Protein AF-A0A1G4XAL6-F1 (afdb_monomer)

Sequence (127 aa):
MRTLFYGLSQSSMDGLQGFAEYMAGNNHPEFSYSVDECLTGIERSGATDNYRVDYVPDVASMAIDPGWALGATSGRYAGLVPSGRNYILPVAINESDLSFSNSTTAQMHASVLDGRAYFFFGCNETT

Foldseek 3Di:
DQVLQQCLQVLLLVFLLSNLCSQQVFAAPLQHDDSVLQSVLCVVVVDGRQKGKHKAWPPVQKDWDQADAADPPLPPRHRPDDPAIKIWTKIWMWIDGPVDIDIDIDIAMWGQDPNGIGHNDRSDDDD

Mean predicted aligned error: 3.92 Å

Secondary structure (DSSP, 8-state):
-HHHHHHHHHHGGGHHHHHHHHHHHHB-TTS---HHHHHHHHHHTT--TT-EEEEEE-GGG-EE-TT----TTSGGGTT---SSEEEEEEEEEEEEETTEEEEEEEEEEEEEETTEEEB--------

Nearest PDB structures (foldseek):
  6xj7-assembly2_B  TM=5.648E-01  e=6.193E-02  Campylobacter jejuni subsp. jejuni 81-176
  3zg0-assembly2_B  TM=5.741E-01  e=1.136E-01  Staphylococcus aureus subsp. aureus Mu50
  5m19-assembly1_A  TM=5.196E-01  e=8.389E-02  Staphylococcus aureus
  4dki-assembly2_B  TM=5.044E-01  e=8.389E-02  Staphylococcus aureus subsp. aureus COL
  3zg5-assembly2_B  TM=4.566E-01  e=2.824E-01  Staphylococcus aureus subsp. aureus Mu50

Radius of gyration: 14.13 Å; Cα contacts (8 Å, |Δi|>4): 244; chains: 1; bounding box: 37×29×33 Å

Solvent-accessible surface area (backbone atoms only — not comparable to full-atom values): 6953 Å² total; per-residue (Å²): 97,70,68,58,38,45,49,53,24,53,23,19,76,64,18,51,64,37,29,13,44,48,50,32,75,35,27,30,88,94,53,71,51,52,42,68,42,25,34,53,28,46,49,72,76,66,56,50,63,66,37,36,43,44,46,50,65,40,69,88,71,47,40,81,37,92,80,60,51,40,51,82,83,51,61,100,44,41,65,42,64,72,76,59,49,36,29,40,27,48,27,41,37,39,39,35,44,99,86,49,76,50,77,50,73,47,80,45,62,38,28,38,45,96,90,42,64,23,38,75,77,82,33,73,76,74,132

pLDDT: mean 91.56, std 10.55, range [37.28, 98.12]

Organism: NCBI:txid1960309

Structure (mmCIF, N/CA/C/O backbone):
data_AF-A0A1G4XAL6-F1
#
_entry.id   AF-A0A1G4XAL6-F1
#
loop_
_atom_site.group_PDB
_atom_site.id
_atom_site.type_symbol
_atom_site.label_atom_id
_atom_site.label_alt_id
_atom_site.label_comp_id
_atom_site.label_asym_id
_atom_site.label_entity_id
_atom_site.label_seq_id
_atom_site.pdbx_PDB_ins_code
_atom_site.Cartn_x
_atom_site.Cartn_y
_atom_site.Cartn_z
_atom_site.occupancy
_atom_site.B_iso_or_equiv
_atom_site.auth_seq_id
_atom_site.auth_comp_id
_atom_site.auth_asym_id
_atom_site.auth_atom_id
_atom_site.pdbx_PDB_model_num
ATOM 1 N N . MET A 1 1 ? -5.979 -9.758 5.480 1.00 92.38 1 MET A N 1
ATOM 2 C CA . MET A 1 1 ? -4.565 -9.333 5.392 1.00 92.38 1 MET A CA 1
ATOM 3 C C . MET A 1 1 ? -3.710 -10.214 4.509 1.00 92.38 1 MET A C 1
ATOM 5 O O . MET A 1 1 ? -3.290 -9.697 3.490 1.00 92.38 1 MET A O 1
ATOM 9 N N . ARG A 1 2 ? -3.493 -11.511 4.792 1.00 94.38 2 ARG A N 1
ATOM 10 C CA . ARG A 1 2 ? -2.647 -12.360 3.916 1.00 94.38 2 ARG A CA 1
ATOM 11 C C . ARG A 1 2 ? -3.026 -12.271 2.431 1.00 94.38 2 ARG A C 1
ATOM 13 O O . ARG A 1 2 ? -2.175 -11.968 1.612 1.00 94.38 2 ARG A O 1
ATOM 20 N N . THR A 1 3 ? -4.311 -12.431 2.112 1.00 95.88 3 THR A N 1
ATOM 21 C CA . THR A 1 3 ? -4.827 -12.337 0.734 1.00 95.88 3 THR A CA 1
ATOM 22 C C . THR A 1 3 ? -4.597 -10.971 0.081 1.00 95.88 3 THR A C 1
ATOM 24 O O . THR A 1 3 ? -4.344 -10.916 -1.114 1.00 95.88 3 THR A O 1
ATOM 27 N N . LEU A 1 4 ? -4.666 -9.886 0.860 1.00 96.81 4 LEU A N 1
ATOM 28 C CA . LEU A 1 4 ? -4.503 -8.515 0.370 1.00 96.81 4 LEU A CA 1
ATOM 29 C C . LEU A 1 4 ? -3.049 -8.263 -0.083 1.00 96.81 4 LEU A C 1
ATOM 31 O O . LEU A 1 4 ? -2.814 -7.820 -1.200 1.00 96.81 4 LEU A O 1
ATOM 35 N N . PHE A 1 5 ? -2.065 -8.612 0.751 1.00 97.12 5 PHE A N 1
ATOM 36 C CA . PHE A 1 5 ? -0.644 -8.478 0.396 1.00 97.12 5 PHE A CA 1
ATOM 37 C C . PHE A 1 5 ? -0.191 -9.502 -0.650 1.00 97.12 5 PHE A C 1
ATOM 39 O O . PHE A 1 5 ? 0.600 -9.176 -1.533 1.00 97.12 5 PHE A O 1
ATOM 46 N N . TYR A 1 6 ? -0.728 -10.725 -0.599 1.00 96.69 6 TYR A N 1
ATOM 47 C CA . TYR A 1 6 ? -0.445 -11.728 -1.622 1.00 96.69 6 TYR A CA 1
ATOM 48 C C . TYR A 1 6 ? -0.908 -11.258 -3.004 1.00 96.69 6 TYR A C 1
ATOM 50 O O . TYR A 1 6 ? -0.145 -11.349 -3.959 1.00 96.69 6 TYR A O 1
ATOM 58 N N . GLY A 1 7 ? -2.121 -10.704 -3.111 1.00 97.44 7 GLY A N 1
ATOM 59 C CA . GLY A 1 7 ? -2.614 -10.184 -4.385 1.00 97.44 7 GLY A CA 1
ATOM 60 C C . GLY A 1 7 ? -1.793 -9.003 -4.910 1.00 97.44 7 GLY A C 1
ATOM 61 O O . GLY A 1 7 ? -1.529 -8.967 -6.104 1.00 97.44 7 GLY A O 1
ATOM 62 N N . LEU A 1 8 ? -1.304 -8.118 -4.032 1.00 96.19 8 LEU A N 1
ATOM 63 C CA . LEU A 1 8 ? -0.378 -7.042 -4.411 1.00 96.19 8 LEU A CA 1
ATOM 64 C C . LEU A 1 8 ? 0.948 -7.588 -4.963 1.00 96.19 8 LEU A C 1
ATOM 66 O O . LEU A 1 8 ? 1.490 -7.074 -5.934 1.00 96.19 8 LEU A O 1
ATOM 70 N N . SER A 1 9 ? 1.461 -8.657 -4.358 1.00 96.06 9 SER A N 1
ATOM 71 C CA . SER A 1 9 ? 2.691 -9.303 -4.827 1.00 96.06 9 SER A CA 1
ATOM 72 C C . SER A 1 9 ? 2.485 -9.927 -6.210 1.00 96.06 9 SER A C 1
ATOM 74 O O . SER A 1 9 ? 3.307 -9.755 -7.108 1.00 96.06 9 SER A O 1
ATOM 76 N N . GLN A 1 10 ? 1.350 -10.610 -6.410 1.00 97.31 10 GLN A N 1
ATOM 77 C CA . GLN A 1 10 ? 1.001 -11.203 -7.702 1.00 97.31 10 GLN A CA 1
ATOM 78 C C . GLN A 1 10 ? 0.778 -10.149 -8.786 1.00 97.31 10 GLN A C 1
ATOM 80 O O . GLN A 1 10 ? 1.242 -10.351 -9.901 1.00 97.31 10 GLN A O 1
ATOM 85 N N . SER A 1 11 ? 0.141 -9.019 -8.473 1.00 96.81 11 SER A N 1
ATOM 86 C CA . SER A 1 11 ? -0.134 -7.991 -9.481 1.00 96.81 11 SER A CA 1
ATOM 87 C C . SER A 1 11 ? 1.130 -7.331 -10.036 1.00 96.81 11 SER A C 1
ATOM 89 O O . SER A 1 11 ? 1.115 -6.865 -11.169 1.00 96.81 11 SER A O 1
ATOM 91 N N . SER A 1 12 ? 2.252 -7.357 -9.304 1.00 93.69 12 SER A N 1
ATOM 92 C CA . SER A 1 12 ? 3.550 -6.920 -9.845 1.00 93.69 12 SER A CA 1
ATOM 93 C C . SER A 1 12 ? 4.056 -7.804 -10.997 1.00 93.69 12 SER A C 1
ATOM 95 O O . SER A 1 12 ? 4.837 -7.351 -11.831 1.00 93.69 12 SER A O 1
ATOM 97 N N . MET A 1 13 ? 3.592 -9.058 -11.094 1.00 93.31 13 MET A N 1
ATOM 98 C CA . MET A 1 13 ? 3.931 -9.963 -12.200 1.00 93.31 13 MET A CA 1
ATOM 99 C C . MET A 1 13 ? 3.254 -9.566 -13.516 1.00 93.31 13 MET A C 1
ATOM 101 O O . MET A 1 13 ? 3.758 -9.930 -14.579 1.00 93.31 13 MET A O 1
ATOM 105 N N . ASP A 1 14 ? 2.167 -8.795 -13.438 1.00 94.38 14 ASP A N 1
ATOM 106 C CA . ASP A 1 14 ? 1.369 -8.334 -14.578 1.00 94.38 14 ASP A CA 1
ATOM 107 C C . ASP A 1 14 ? 1.890 -7.003 -15.167 1.00 94.38 14 ASP A C 1
ATOM 109 O O . ASP A 1 14 ? 1.256 -6.412 -16.041 1.00 94.38 14 ASP A O 1
ATOM 113 N N . GLY A 1 15 ? 3.054 -6.526 -14.705 1.00 93.44 15 GLY A N 1
ATOM 114 C CA . GLY A 1 15 ? 3.641 -5.240 -15.092 1.00 93.44 15 GLY A CA 1
ATOM 115 C C . GLY A 1 15 ? 3.118 -4.069 -14.255 1.00 93.44 15 GLY A C 1
ATOM 116 O O . GLY A 1 15 ? 2.344 -4.249 -13.310 1.00 93.44 15 GLY A O 1
ATOM 117 N N . LEU A 1 16 ? 3.545 -2.846 -14.588 1.00 94.56 16 LEU A N 1
ATOM 118 C CA . LEU A 1 16 ? 3.206 -1.666 -13.781 1.00 94.56 16 LEU A CA 1
ATOM 119 C C . LEU A 1 16 ? 1.703 -1.372 -13.777 1.00 94.56 16 LEU A C 1
ATOM 121 O O . LEU A 1 16 ? 1.159 -0.973 -12.748 1.00 94.56 16 LEU A O 1
ATOM 125 N N . GLN A 1 17 ? 1.023 -1.621 -14.899 1.00 96.81 17 GLN A N 1
ATOM 126 C CA . GLN A 1 17 ? -0.422 -1.433 -15.027 1.00 96.81 17 GLN A CA 1
ATOM 127 C C . GLN A 1 17 ? -1.200 -2.319 -14.044 1.00 96.81 17 GLN A C 1
ATOM 129 O O . GLN A 1 17 ? -2.026 -1.813 -13.286 1.00 96.81 17 GLN A O 1
ATOM 134 N N . GLY A 1 18 ? -0.917 -3.627 -14.013 1.00 96.88 18 GLY A N 1
ATOM 135 C CA . GLY A 1 18 ? -1.593 -4.551 -13.097 1.00 96.88 18 GLY A CA 1
ATOM 136 C C . GLY A 1 18 ? -1.313 -4.209 -11.633 1.00 96.88 18 GLY A C 1
ATOM 137 O O . GLY A 1 18 ? -2.213 -4.244 -10.787 1.00 96.88 18 GLY A O 1
ATOM 138 N N . PHE A 1 19 ? -0.084 -3.783 -11.335 1.00 95.56 19 PHE A N 1
ATOM 139 C CA . PHE A 1 19 ? 0.289 -3.310 -10.007 1.00 95.56 19 PHE A CA 1
ATOM 140 C C . PHE A 1 19 ? -0.520 -2.069 -9.589 1.00 95.56 19 PHE A C 1
ATOM 142 O O . PHE A 1 19 ? -1.134 -2.066 -8.517 1.00 95.56 19 PHE A O 1
ATOM 149 N N . ALA A 1 20 ? -0.614 -1.065 -10.467 1.00 96.88 20 ALA A N 1
ATOM 150 C CA . ALA A 1 20 ? -1.384 0.158 -10.252 1.00 96.88 20 ALA A CA 1
AT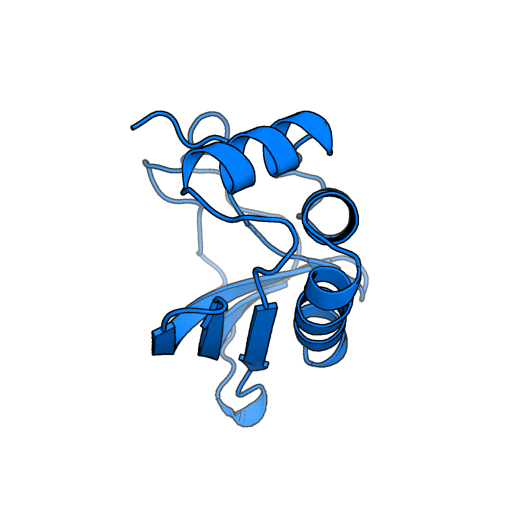OM 151 C C . ALA A 1 20 ? -2.888 -0.110 -10.072 1.00 96.88 20 ALA A C 1
ATOM 153 O O . ALA A 1 20 ? -3.512 0.439 -9.160 1.00 96.88 20 ALA A O 1
ATOM 154 N N . GLU A 1 21 ? -3.471 -0.987 -10.894 1.00 98.00 21 GLU A N 1
ATOM 155 C CA . GLU A 1 21 ? -4.875 -1.402 -10.786 1.00 98.00 21 GLU A CA 1
ATOM 156 C C . GLU A 1 21 ? -5.170 -2.058 -9.439 1.00 98.00 21 GLU A C 1
ATOM 158 O O . GLU A 1 21 ? -6.172 -1.739 -8.790 1.00 98.00 21 GLU A O 1
ATOM 163 N N . TYR A 1 22 ? -4.277 -2.938 -8.979 1.00 98.06 22 TYR A N 1
ATOM 164 C CA . TYR A 1 22 ? -4.444 -3.598 -7.691 1.00 98.06 22 TYR A CA 1
ATOM 165 C C . TYR A 1 22 ? -4.354 -2.608 -6.528 1.00 98.06 22 TYR A C 1
ATOM 167 O O . TYR A 1 22 ? -5.173 -2.684 -5.608 1.00 98.06 22 TYR A O 1
ATOM 175 N N . MET A 1 23 ? -3.397 -1.674 -6.563 1.00 96.19 23 MET A N 1
ATOM 176 C CA . MET A 1 23 ? -3.255 -0.628 -5.545 1.00 96.19 23 MET A CA 1
ATOM 177 C C . MET A 1 23 ? -4.500 0.263 -5.486 1.00 96.19 23 MET A C 1
ATOM 179 O O . MET A 1 23 ? -5.113 0.387 -4.425 1.00 96.19 23 MET A O 1
ATOM 183 N N . ALA A 1 24 ? -4.929 0.818 -6.622 1.00 96.81 24 ALA A N 1
ATOM 184 C CA . ALA A 1 24 ? -6.105 1.683 -6.701 1.00 96.81 24 ALA A CA 1
ATOM 185 C C . ALA A 1 24 ? -7.386 0.956 -6.255 1.00 96.81 24 ALA A C 1
ATOM 187 O O . ALA A 1 24 ? -8.171 1.490 -5.472 1.00 96.81 24 ALA A O 1
ATOM 188 N N . GLY A 1 25 ? -7.578 -0.293 -6.692 1.00 97.69 25 GLY A N 1
ATOM 189 C CA . GLY A 1 25 ? -8.766 -1.095 -6.385 1.00 97.69 25 GLY A CA 1
ATOM 190 C C . GLY A 1 25 ? -8.827 -1.658 -4.961 1.00 97.69 25 GLY A C 1
ATOM 191 O O . GLY A 1 25 ? -9.880 -2.160 -4.551 1.00 97.69 2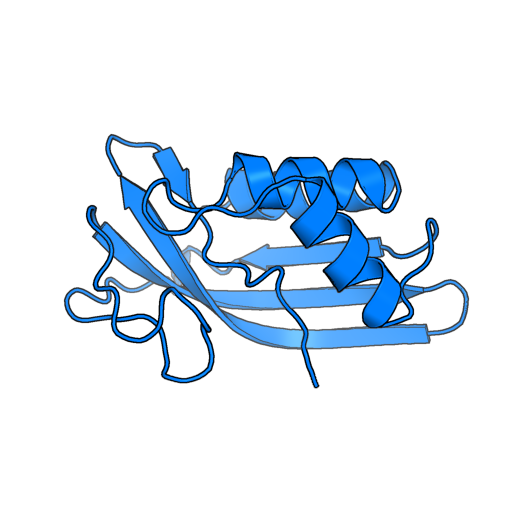5 GLY A O 1
ATOM 192 N N . ASN A 1 26 ? -7.722 -1.606 -4.208 1.00 97.81 26 ASN A N 1
ATOM 193 C CA . ASN A 1 26 ? -7.635 -2.122 -2.837 1.00 97.81 26 ASN A CA 1
ATOM 194 C C . ASN A 1 26 ? -7.197 -1.084 -1.801 1.00 97.81 26 ASN A C 1
ATOM 196 O O . ASN A 1 26 ? -7.030 -1.426 -0.630 1.00 97.81 26 ASN A O 1
ATOM 200 N 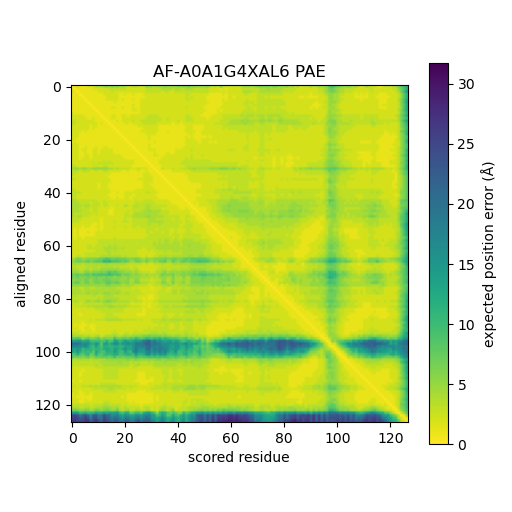N . ASN A 1 27 ? -7.067 0.175 -2.194 1.00 97.06 27 ASN A N 1
ATOM 201 C CA . ASN A 1 27 ? -6.995 1.284 -1.261 1.00 97.06 27 ASN A CA 1
ATOM 202 C C . ASN A 1 27 ? -8.356 1.520 -0.579 1.00 97.06 27 ASN A C 1
ATOM 204 O O . ASN A 1 27 ? -9.416 1.174 -1.110 1.00 97.06 27 ASN A O 1
ATOM 208 N N . HIS A 1 28 ? -8.326 2.065 0.636 1.00 97.38 28 HIS A N 1
ATOM 209 C CA . HIS A 1 28 ? -9.533 2.324 1.419 1.00 97.38 28 HIS A CA 1
ATOM 210 C C . HIS A 1 28 ? -10.488 3.286 0.677 1.00 97.38 28 HIS A C 1
ATOM 212 O O . HIS A 1 28 ? -10.010 4.237 0.067 1.00 97.38 28 HIS A O 1
ATOM 218 N N . PRO A 1 29 ? -11.827 3.132 0.745 1.00 96.62 29 PRO A N 1
ATOM 219 C CA . PRO A 1 29 ? -12.755 4.005 0.007 1.00 96.62 29 PRO A CA 1
ATOM 220 C C . PRO A 1 29 ? -12.604 5.507 0.311 1.00 96.62 29 PRO A C 1
ATOM 222 O O . PRO A 1 29 ? -12.781 6.347 -0.568 1.00 96.62 29 PRO A O 1
ATOM 225 N N . GLU A 1 30 ? -12.237 5.843 1.551 1.00 96.12 30 GLU A N 1
ATOM 226 C CA . GLU A 1 30 ? -11.961 7.223 1.994 1.00 96.12 30 GLU A CA 1
ATOM 227 C C . GLU A 1 30 ? -10.560 7.732 1.598 1.00 96.12 30 GLU A C 1
ATOM 229 O O . GLU A 1 30 ? -10.264 8.914 1.752 1.00 96.12 30 GLU A O 1
ATOM 234 N N . PHE A 1 31 ? -9.704 6.854 1.074 1.00 95.12 31 PHE A N 1
ATOM 235 C CA . PHE A 1 31 ? -8.339 7.119 0.624 1.00 95.12 31 PHE A CA 1
ATOM 236 C C . PHE A 1 31 ? -8.167 6.558 -0.792 1.00 95.12 31 PHE A C 1
ATOM 238 O O . PHE A 1 31 ? -7.593 5.497 -0.991 1.00 95.12 31 PHE A O 1
ATOM 245 N N . SER A 1 32 ? -8.731 7.225 -1.794 1.00 92.88 32 SER A N 1
ATOM 246 C CA . SER A 1 32 ? -8.817 6.685 -3.156 1.00 92.88 32 SER A CA 1
ATOM 247 C C . SER A 1 32 ? -7.917 7.422 -4.144 1.00 92.88 32 SER A C 1
ATOM 249 O O . SER A 1 32 ? -7.842 8.646 -4.174 1.00 92.88 32 SER A O 1
ATOM 251 N N . TYR A 1 33 ? -7.253 6.664 -5.004 1.00 93.19 33 TYR A N 1
ATOM 252 C CA . TYR A 1 33 ? -6.507 7.192 -6.142 1.00 93.19 33 TYR A CA 1
ATOM 253 C C . TYR A 1 33 ? -6.996 6.501 -7.405 1.00 93.19 33 TYR A C 1
ATOM 255 O O . TYR A 1 33 ? -7.454 5.357 -7.348 1.00 93.19 33 TYR A O 1
ATOM 263 N N . SER A 1 34 ? -6.931 7.194 -8.539 1.00 95.75 34 SER A N 1
ATOM 264 C CA . SER A 1 34 ? -7.163 6.551 -9.827 1.00 95.75 34 SER A CA 1
ATOM 265 C C . SER A 1 34 ? -6.016 5.598 -10.170 1.00 95.75 34 SER A C 1
ATOM 267 O O . SER A 1 34 ? -4.908 5.703 -9.639 1.00 95.75 34 SER A O 1
ATOM 269 N N . VAL A 1 35 ? -6.280 4.675 -11.095 1.00 96.94 35 VAL A N 1
ATOM 270 C CA . VAL A 1 35 ? -5.238 3.806 -11.658 1.00 96.94 35 VAL A CA 1
ATOM 271 C C . VAL A 1 35 ? -4.124 4.649 -12.284 1.00 96.94 35 VAL A C 1
ATOM 273 O O . VAL A 1 35 ? -2.959 4.388 -12.014 1.00 96.94 35 VAL A O 1
ATOM 276 N N . ASP A 1 36 ? -4.475 5.706 -13.024 1.00 96.06 36 ASP A N 1
ATOM 277 C CA . ASP A 1 36 ? -3.506 6.614 -13.653 1.00 96.06 36 ASP A CA 1
ATOM 278 C C . ASP A 1 36 ? -2.630 7.349 -12.627 1.00 96.06 36 ASP A C 1
ATOM 280 O O . ASP A 1 36 ? -1.432 7.520 -12.855 1.00 96.06 36 ASP A O 1
ATOM 284 N N . GLU A 1 37 ? -3.203 7.775 -11.490 1.00 94.19 37 GLU A N 1
ATOM 285 C CA . GLU A 1 37 ? -2.438 8.368 -10.386 1.00 94.19 37 GLU A CA 1
ATOM 286 C C . GLU A 1 37 ? -1.411 7.351 -9.866 1.00 94.19 37 GLU A C 1
ATOM 288 O O . GLU A 1 37 ? -0.227 7.670 -9.767 1.00 94.19 37 GLU A O 1
ATOM 293 N N . CYS A 1 38 ? -1.835 6.110 -9.607 1.00 95.19 38 CYS A N 1
ATOM 294 C CA . CYS A 1 38 ? -0.941 5.053 -9.130 1.00 95.19 38 CYS A CA 1
ATOM 295 C C . CYS A 1 38 ? 0.139 4.692 -10.145 1.00 95.19 38 CYS A C 1
ATOM 297 O O . CYS A 1 38 ? 1.310 4.658 -9.776 1.00 95.19 38 CYS A O 1
ATOM 299 N N . LEU A 1 39 ? -0.218 4.508 -11.415 1.00 95.31 39 LEU A N 1
ATOM 300 C CA . LEU A 1 39 ? 0.739 4.210 -12.474 1.00 95.31 39 LEU A CA 1
ATOM 301 C C . LEU A 1 39 ? 1.786 5.320 -12.596 1.00 95.31 39 LEU A C 1
ATOM 303 O O . LEU A 1 39 ? 2.979 5.043 -12.540 1.00 95.31 39 LEU A O 1
ATOM 307 N N . THR A 1 40 ? 1.345 6.580 -12.651 1.00 93.69 40 THR A N 1
ATOM 308 C CA . THR A 1 40 ? 2.250 7.737 -12.725 1.00 93.69 40 THR A CA 1
ATOM 309 C C . THR A 1 40 ? 3.191 7.793 -11.518 1.00 93.69 40 THR A C 1
ATOM 311 O O . THR A 1 40 ? 4.370 8.112 -11.667 1.00 93.69 40 THR A O 1
ATOM 314 N N . GLY A 1 41 ? 2.689 7.510 -10.311 1.00 90.81 41 GLY A N 1
ATOM 315 C CA . GLY A 1 41 ? 3.506 7.457 -9.098 1.00 90.81 41 GLY A CA 1
ATOM 316 C C . GLY A 1 41 ? 4.576 6.365 -9.158 1.00 90.81 41 GLY A C 1
ATOM 317 O O . GLY A 1 41 ? 5.733 6.623 -8.833 1.00 90.81 41 GLY A O 1
ATOM 318 N N . ILE A 1 42 ? 4.208 5.174 -9.636 1.00 91.19 42 ILE A N 1
ATOM 319 C CA . ILE A 1 42 ? 5.127 4.041 -9.788 1.00 91.19 42 ILE A CA 1
ATOM 320 C C . ILE A 1 42 ? 6.188 4.332 -10.861 1.00 91.19 42 ILE A C 1
ATOM 322 O O . ILE A 1 42 ? 7.370 4.117 -10.625 1.00 91.19 42 ILE A O 1
ATOM 326 N N . GLU A 1 43 ? 5.813 4.886 -12.014 1.00 91.50 43 GLU A N 1
ATOM 327 C CA . GLU A 1 43 ? 6.773 5.252 -13.068 1.00 91.50 43 GLU A CA 1
ATOM 328 C C . GLU A 1 43 ? 7.769 6.324 -12.597 1.00 91.50 43 GLU A C 1
ATOM 330 O O . GLU A 1 43 ? 8.956 6.275 -12.926 1.00 91.50 43 GLU A O 1
ATOM 335 N N . ARG A 1 44 ? 7.319 7.285 -11.777 1.00 89.50 44 ARG A N 1
ATOM 336 C CA . ARG A 1 44 ? 8.182 8.336 -11.212 1.00 89.50 44 ARG A CA 1
ATOM 337 C C . ARG A 1 44 ? 9.218 7.819 -10.222 1.00 89.50 44 ARG A C 1
ATOM 339 O O . ARG A 1 44 ? 10.263 8.455 -10.094 1.00 89.50 44 ARG A O 1
ATOM 346 N N . SER A 1 45 ? 8.968 6.690 -9.558 1.00 85.81 45 SER A N 1
ATOM 347 C CA . SER A 1 45 ? 9.971 6.053 -8.694 1.00 85.81 45 SER A CA 1
ATOM 348 C C . SER A 1 45 ? 11.107 5.399 -9.495 1.00 85.81 45 SER A C 1
ATOM 350 O O . SER A 1 45 ? 12.125 5.012 -8.924 1.00 85.81 45 SER A O 1
ATOM 352 N N . GLY A 1 46 ? 10.959 5.309 -10.824 1.00 87.62 46 GLY A N 1
ATOM 353 C CA . GLY A 1 46 ? 11.902 4.653 -11.725 1.00 87.62 46 GLY A CA 1
ATOM 354 C C . GLY A 1 46 ? 11.625 3.163 -11.921 1.00 87.62 46 GLY A C 1
ATOM 355 O O . GLY A 1 46 ? 12.427 2.48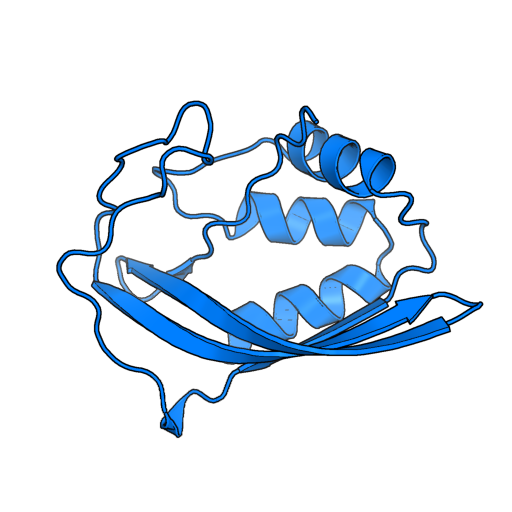6 -12.565 1.00 87.62 46 GLY A O 1
ATOM 356 N N . ALA A 1 47 ? 10.513 2.644 -11.391 1.00 88.19 47 ALA A N 1
ATOM 357 C CA . ALA A 1 47 ? 10.096 1.274 -11.644 1.00 88.19 47 ALA A CA 1
ATOM 358 C C . ALA A 1 47 ? 9.810 1.051 -13.140 1.00 88.19 47 ALA A C 1
ATOM 360 O O . ALA A 1 47 ? 9.371 1.947 -13.861 1.00 88.19 47 ALA A O 1
ATOM 361 N N . THR A 1 48 ? 10.056 -0.172 -13.604 1.00 90.19 48 THR A N 1
ATOM 362 C CA . THR A 1 48 ? 9.773 -0.611 -14.978 1.00 90.19 48 THR A CA 1
ATOM 363 C C . THR A 1 48 ? 8.794 -1.779 -14.953 1.00 90.19 48 THR A C 1
ATOM 365 O O . THR A 1 48 ? 8.556 -2.359 -13.898 1.00 90.19 48 THR A O 1
ATOM 368 N N . ASP A 1 49 ? 8.295 -2.218 -16.109 1.00 90.88 49 ASP A N 1
ATOM 369 C CA . ASP A 1 49 ? 7.446 -3.419 -16.197 1.00 90.88 49 ASP A CA 1
ATOM 370 C C . ASP A 1 49 ? 8.122 -4.715 -15.716 1.00 90.88 49 ASP A C 1
ATOM 372 O O . ASP A 1 49 ? 7.455 -5.743 -15.575 1.00 90.88 49 ASP A O 1
ATOM 376 N N . ASN A 1 50 ? 9.428 -4.688 -15.432 1.00 89.81 50 ASN A N 1
ATOM 377 C CA . ASN A 1 50 ? 10.157 -5.793 -14.813 1.00 89.81 50 ASN A CA 1
ATOM 378 C C . ASN A 1 50 ? 10.231 -5.703 -13.282 1.00 89.81 50 ASN A C 1
ATOM 380 O 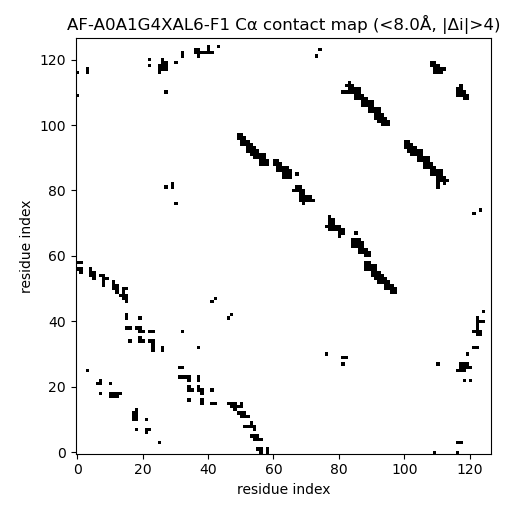O . ASN A 1 50 ? 10.755 -6.625 -12.664 1.00 89.81 50 ASN A O 1
ATOM 384 N N . TYR A 1 51 ? 9.717 -4.633 -12.667 1.00 89.81 51 TYR A N 1
ATOM 385 C CA . TYR A 1 51 ? 9.660 -4.494 -11.215 1.00 89.81 51 TYR A CA 1
ATOM 386 C C . TYR A 1 51 ? 8.823 -5.618 -10.611 1.00 89.81 51 TYR A C 1
ATOM 388 O O . TYR A 1 51 ? 7.670 -5.830 -10.994 1.00 89.81 51 TYR A O 1
ATOM 396 N N . ARG A 1 52 ? 9.409 -6.349 -9.667 1.00 91.69 52 ARG A N 1
ATOM 397 C CA . ARG A 1 52 ? 8.745 -7.411 -8.913 1.00 91.69 52 ARG A CA 1
ATOM 398 C C . ARG A 1 52 ? 8.918 -7.160 -7.434 1.00 91.69 52 ARG A C 1
ATOM 400 O O . ARG A 1 52 ? 10.010 -6.819 -6.981 1.00 91.69 52 ARG A O 1
ATOM 407 N N . VAL A 1 53 ? 7.853 -7.395 -6.682 1.00 92.19 53 VAL A N 1
ATOM 408 C CA . VAL A 1 53 ? 7.867 -7.231 -5.234 1.00 92.19 53 VAL A CA 1
ATOM 409 C C . VAL A 1 53 ? 7.058 -8.327 -4.558 1.00 92.19 53 VAL A C 1
ATOM 411 O O . VAL A 1 53 ? 5.958 -8.669 -4.987 1.00 92.19 53 VAL A O 1
ATOM 414 N N . ASP A 1 54 ? 7.621 -8.880 -3.490 1.00 95.00 54 ASP A N 1
ATOM 415 C CA . ASP A 1 54 ? 6.960 -9.839 -2.614 1.00 95.00 54 ASP A CA 1
ATOM 416 C C . ASP A 1 54 ? 6.732 -9.211 -1.238 1.00 95.00 54 ASP A C 1
ATOM 418 O O . ASP A 1 54 ? 7.680 -8.852 -0.534 1.00 95.00 54 ASP A O 1
ATOM 422 N N . TYR A 1 55 ? 5.459 -9.079 -0.868 1.00 95.25 55 TYR A N 1
ATOM 423 C CA . TYR A 1 55 ? 5.017 -8.595 0.431 1.00 95.25 55 TYR A CA 1
ATOM 424 C C . TYR A 1 55 ? 4.552 -9.765 1.295 1.00 95.25 55 TYR A C 1
ATOM 426 O O . TYR A 1 55 ? 3.472 -10.333 1.095 1.00 95.25 55 TYR A O 1
ATOM 434 N N . VAL A 1 56 ? 5.318 -10.065 2.342 1.00 96.62 56 VAL A N 1
ATOM 435 C CA . VAL A 1 56 ? 5.025 -11.146 3.287 1.00 96.62 56 VAL A CA 1
ATOM 436 C C . VAL A 1 56 ? 4.606 -10.548 4.636 1.00 96.62 56 VAL A C 1
ATOM 438 O O . VAL A 1 56 ? 5.464 -10.189 5.447 1.00 96.62 56 VAL A O 1
ATOM 441 N N . PRO A 1 57 ? 3.292 -10.416 4.914 1.00 97.38 57 PRO A N 1
ATOM 442 C CA . PRO A 1 57 ? 2.819 -9.854 6.173 1.00 97.38 57 PRO A CA 1
ATOM 443 C C . PRO A 1 57 ? 2.919 -10.863 7.322 1.00 97.38 57 PRO A C 1
ATOM 445 O O . PRO A 1 57 ? 2.394 -11.984 7.240 1.00 97.38 57 PRO A O 1
ATOM 448 N N . ASP A 1 58 ? 3.479 -10.428 8.450 1.00 97.75 58 ASP A N 1
ATOM 449 C CA . ASP A 1 58 ? 3.398 -11.165 9.707 1.00 97.75 58 ASP A CA 1
ATOM 450 C C . ASP A 1 58 ? 2.065 -10.884 10.414 1.00 97.75 58 ASP A C 1
ATOM 452 O O . ASP A 1 58 ? 1.937 -10.058 11.317 1.00 97.75 58 ASP A O 1
ATOM 456 N N . VAL A 1 59 ? 1.036 -11.615 9.986 1.00 95.94 59 VAL A N 1
ATOM 457 C CA . VAL A 1 59 ? -0.313 -11.502 10.557 1.00 95.94 59 VAL A CA 1
ATOM 458 C C . VAL A 1 59 ? -0.387 -12.020 12.000 1.00 95.94 59 VAL A C 1
ATOM 460 O O . VAL A 1 59 ? -1.324 -11.664 12.709 1.00 95.94 59 VAL A O 1
ATOM 463 N N . ALA A 1 60 ? 0.571 -12.835 12.457 1.00 96.88 60 ALA A N 1
ATOM 464 C CA . ALA A 1 60 ? 0.590 -13.289 13.849 1.00 96.88 60 ALA A CA 1
ATOM 465 C C . ALA A 1 60 ? 0.988 -12.155 14.808 1.00 96.88 60 ALA A C 1
ATOM 467 O O . ALA A 1 60 ? 0.488 -12.110 15.930 1.00 96.88 60 ALA A O 1
ATOM 468 N N . SER A 1 61 ? 1.815 -11.218 14.338 1.00 97.00 61 SER A N 1
ATOM 469 C CA . SER A 1 61 ? 2.245 -10.028 15.083 1.00 97.00 61 SER A CA 1
ATOM 470 C C . SER A 1 61 ? 1.375 -8.787 14.830 1.00 97.00 61 SER A C 1
ATOM 472 O O . SER A 1 61 ? 1.708 -7.696 15.286 1.00 97.00 61 SER A O 1
ATOM 474 N N . MET A 1 62 ? 0.266 -8.925 14.096 1.00 96.81 62 MET A N 1
ATOM 475 C CA . MET A 1 62 ? -0.643 -7.821 13.777 1.00 96.81 62 MET A CA 1
ATOM 476 C C . MET A 1 62 ? -1.361 -7.302 15.033 1.00 96.81 62 MET A C 1
ATOM 478 O O . MET A 1 62 ? -1.967 -8.074 15.777 1.00 96.81 62 MET A O 1
ATOM 482 N N . ALA A 1 63 ? -1.369 -5.982 15.221 1.00 98.06 63 ALA A N 1
ATOM 483 C CA . ALA A 1 63 ? -2.020 -5.308 16.342 1.00 98.06 63 ALA A CA 1
ATOM 484 C C . ALA A 1 63 ? -3.100 -4.327 15.861 1.00 98.06 63 ALA A C 1
ATOM 486 O O . ALA A 1 63 ? -2.997 -3.769 14.772 1.00 98.06 63 ALA A O 1
ATOM 487 N N . ILE A 1 64 ? -4.148 -4.124 16.668 1.00 97.50 64 ILE A N 1
ATOM 488 C CA . ILE A 1 64 ? -5.169 -3.093 16.411 1.00 97.50 64 ILE A CA 1
ATOM 489 C C . ILE A 1 64 ? -4.573 -1.722 16.749 1.00 97.50 64 ILE A C 1
ATOM 491 O O . ILE A 1 64 ? -3.976 -1.570 17.813 1.00 97.50 64 ILE A O 1
ATOM 495 N N . ASP A 1 65 ? -4.797 -0.730 15.888 1.00 96.56 65 ASP A N 1
ATOM 496 C CA . ASP A 1 65 ? -4.337 0.653 16.065 1.00 96.56 65 ASP A CA 1
ATOM 497 C C . ASP A 1 65 ? -5.532 1.631 15.976 1.00 96.56 65 ASP A C 1
ATOM 499 O O . ASP A 1 65 ? -5.797 2.230 14.932 1.00 96.56 65 ASP A O 1
ATOM 503 N N . PRO A 1 66 ? -6.348 1.745 17.043 1.00 86.56 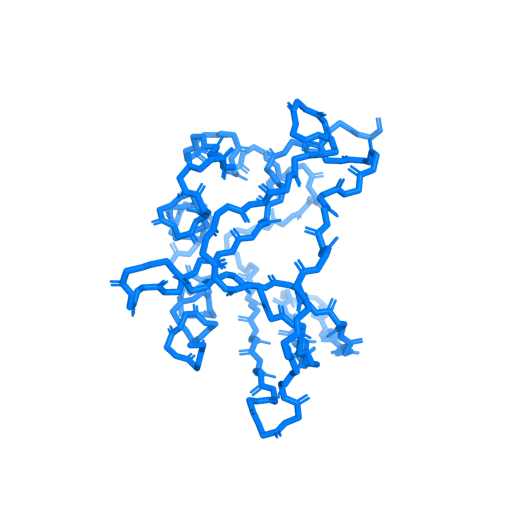66 PRO A N 1
ATOM 504 C CA . PRO A 1 66 ? -7.686 2.341 16.978 1.00 86.56 66 PRO A CA 1
ATOM 505 C C . PRO A 1 66 ? -7.696 3.872 16.837 1.00 86.56 66 PRO A C 1
ATOM 507 O O . PRO A 1 66 ? -8.764 4.450 16.657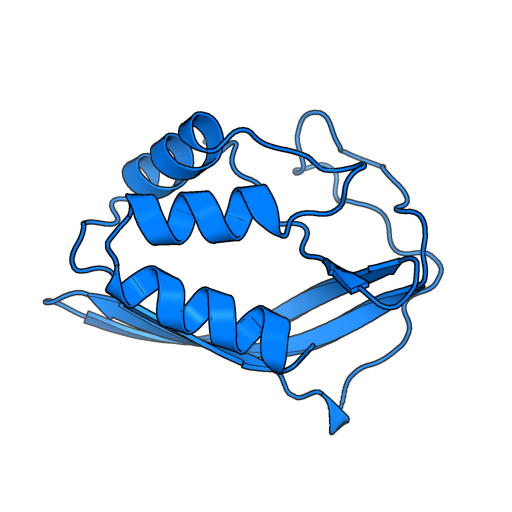 1.00 86.56 66 PRO A O 1
ATOM 510 N N . GLY A 1 67 ? -6.539 4.527 16.940 1.00 87.75 67 GLY A N 1
ATOM 511 C CA . GLY A 1 67 ? -6.391 5.978 16.806 1.00 87.75 67 GLY A CA 1
ATOM 512 C C . GLY A 1 67 ? -5.530 6.394 15.620 1.00 87.75 67 GLY A C 1
ATOM 513 O O . GLY A 1 67 ? -5.181 7.569 15.519 1.00 87.75 67 GLY A O 1
ATOM 514 N N . TRP A 1 68 ? -5.148 5.448 14.759 1.00 95.19 68 TRP A N 1
ATOM 515 C CA . TRP A 1 68 ? -4.289 5.760 13.632 1.00 95.19 68 TRP A CA 1
ATOM 516 C C . TRP A 1 68 ? -4.967 6.721 12.655 1.00 95.19 68 TRP A C 1
ATOM 518 O O . TRP A 1 68 ? -6.128 6.543 12.276 1.00 95.19 68 TRP A O 1
ATOM 528 N N . ALA A 1 69 ? -4.201 7.723 12.237 1.00 95.12 69 ALA A N 1
ATOM 529 C CA . ALA A 1 69 ? -4.571 8.699 11.231 1.00 95.12 69 ALA A CA 1
ATOM 530 C C . ALA A 1 69 ? -3.461 8.787 10.186 1.00 95.12 69 ALA A C 1
ATOM 532 O O . ALA A 1 69 ? -2.283 8.573 10.488 1.00 95.12 69 ALA A O 1
ATOM 533 N N . LEU A 1 70 ? -3.830 9.150 8.963 1.00 92.81 70 LEU A N 1
ATOM 534 C CA . LEU A 1 70 ? -2.879 9.325 7.878 1.00 92.81 70 LEU A CA 1
ATOM 535 C C . LEU A 1 70 ? -1.934 10.491 8.178 1.00 92.81 70 LEU A C 1
ATOM 537 O O . LEU A 1 70 ? -2.351 11.566 8.620 1.00 92.81 70 LEU A O 1
ATOM 541 N N . GLY A 1 71 ? -0.644 10.262 7.933 1.00 89.69 71 GLY A N 1
ATOM 542 C CA . GLY A 1 71 ? 0.411 11.223 8.231 1.00 89.69 71 GLY A CA 1
ATOM 543 C C . GLY A 1 71 ? 0.299 12.515 7.419 1.00 89.69 71 GLY A C 1
ATOM 544 O O . GLY A 1 71 ? -0.380 12.589 6.396 1.00 89.69 71 GLY A O 1
ATOM 545 N N . ALA A 1 72 ? 1.028 13.547 7.852 1.00 86.69 72 ALA A N 1
ATOM 546 C CA . ALA A 1 72 ? 1.043 14.853 7.185 1.00 86.69 72 ALA A CA 1
ATOM 547 C C . ALA A 1 72 ? 1.524 14.796 5.720 1.00 86.69 72 ALA A C 1
ATOM 549 O O . ALA A 1 72 ? 1.220 15.688 4.934 1.00 86.69 72 ALA A O 1
ATOM 550 N N . THR A 1 73 ? 2.255 13.745 5.345 1.00 84.19 73 THR A N 1
ATOM 551 C CA . THR A 1 73 ? 2.772 13.523 3.990 1.00 84.19 73 THR A CA 1
ATOM 552 C C . THR A 1 73 ? 1.762 12.860 3.048 1.00 84.19 73 THR A C 1
ATOM 554 O O . THR A 1 73 ? 2.023 12.774 1.855 1.00 84.19 73 THR A O 1
ATOM 557 N N . SER A 1 74 ? 0.580 12.447 3.521 1.00 86.50 74 SER A N 1
ATOM 558 C CA . SER A 1 74 ? -0.452 11.781 2.703 1.00 86.50 74 SER A CA 1
ATOM 559 C C . SER A 1 74 ? -1.259 12.733 1.794 1.00 86.50 74 SER A C 1
ATOM 561 O O . SER A 1 74 ? -2.373 12.412 1.376 1.00 86.50 74 SER A O 1
ATOM 563 N N . GLY A 1 75 ? -0.727 13.920 1.480 1.00 85.62 75 GLY A N 1
ATOM 564 C CA . GLY A 1 75 ? -1.332 14.887 0.559 1.00 85.62 75 GLY A CA 1
ATOM 565 C C . GLY A 1 75 ? -2.763 15.280 0.936 1.00 85.62 75 GLY A C 1
ATOM 566 O O . GLY A 1 75 ? -3.024 15.704 2.061 1.00 85.62 75 GLY A O 1
ATOM 567 N N . ARG A 1 76 ? -3.708 15.115 -0.005 1.00 89.38 76 ARG A N 1
ATOM 568 C CA . ARG A 1 76 ? -5.136 15.457 0.180 1.00 89.38 76 ARG A CA 1
ATOM 569 C C . ARG A 1 76 ? -5.842 14.657 1.284 1.00 89.38 76 ARG A C 1
ATOM 571 O O . ARG A 1 76 ? -6.964 14.994 1.642 1.00 89.38 76 ARG A O 1
ATOM 578 N N . TYR A 1 77 ? -5.184 13.628 1.816 1.00 92.88 77 TYR A N 1
ATOM 579 C CA . TYR A 1 77 ? -5.700 12.752 2.865 1.00 92.88 77 TYR A CA 1
ATOM 580 C C . TYR A 1 77 ? -4.994 12.923 4.213 1.00 92.88 77 TYR A C 1
ATOM 582 O O . TYR A 1 77 ? -5.239 12.145 5.134 1.00 92.88 77 TYR A O 1
ATOM 590 N N . ALA A 1 78 ? -4.107 13.912 4.347 1.00 91.94 78 ALA A N 1
ATOM 591 C CA . ALA A 1 78 ? -3.419 14.179 5.603 1.00 91.94 78 ALA A CA 1
ATOM 592 C C . ALA A 1 78 ? -4.417 14.367 6.764 1.00 91.94 78 ALA A C 1
ATOM 594 O O . ALA A 1 78 ? -5.375 15.132 6.661 1.00 91.94 78 ALA A O 1
ATOM 595 N N . GLY A 1 79 ? -4.186 13.665 7.876 1.00 93.38 79 GLY A N 1
ATOM 596 C CA . GLY A 1 79 ? -5.033 13.713 9.070 1.00 93.38 79 GLY A CA 1
ATOM 597 C C . GLY A 1 79 ? -6.340 12.919 8.983 1.00 93.38 79 GLY A C 1
ATOM 598 O O . GLY A 1 79 ? -7.094 12.913 9.955 1.00 93.38 79 GLY A O 1
ATOM 599 N N . LEU A 1 80 ? -6.621 12.235 7.867 1.00 94.31 80 LEU A N 1
ATOM 600 C CA . LEU A 1 80 ? -7.774 11.342 7.761 1.00 94.31 80 LEU A CA 1
ATOM 601 C C . LEU A 1 80 ? -7.671 10.227 8.809 1.00 94.31 80 LEU A C 1
ATOM 603 O O . LEU A 1 80 ? -6.658 9.534 8.872 1.00 94.31 80 LEU A O 1
ATOM 607 N N . VAL A 1 81 ? -8.735 10.027 9.586 1.00 95.56 81 VAL A N 1
ATOM 608 C CA . VAL A 1 81 ? -8.919 8.854 10.452 1.00 95.56 81 VAL A CA 1
ATOM 609 C C . VAL A 1 81 ? -9.842 7.888 9.707 1.00 95.56 81 VAL A C 1
ATOM 611 O O . VAL A 1 81 ? -11.036 8.175 9.612 1.00 95.56 81 VAL A O 1
ATOM 614 N N . PRO A 1 82 ? -9.327 6.784 9.137 1.00 93.81 82 PRO A N 1
ATOM 615 C CA . PRO A 1 82 ? -10.141 5.886 8.327 1.00 93.81 82 PRO A CA 1
ATOM 616 C C . PRO A 1 82 ? -11.203 5.183 9.164 1.00 93.81 82 PRO A C 1
ATOM 618 O O . PRO A 1 82 ? -10.935 4.750 10.290 1.00 93.81 82 PRO A O 1
ATOM 621 N N . SER A 1 83 ? -12.384 5.004 8.580 1.00 95.44 83 SER A N 1
ATOM 622 C CA . SER A 1 83 ? -13.396 4.106 9.120 1.00 95.44 83 SER A CA 1
ATOM 623 C C . SER A 1 83 ? -12.940 2.638 9.093 1.00 95.44 83 SER A C 1
ATOM 625 O O . SER A 1 83 ? -11.946 2.249 8.472 1.00 95.44 83 SER A O 1
ATOM 627 N N . GLY A 1 84 ? -13.680 1.802 9.822 1.00 95.12 84 GLY A N 1
ATOM 628 C CA . GLY A 1 84 ? -13.340 0.397 10.015 1.00 95.12 84 GLY A CA 1
ATOM 629 C C . GLY A 1 84 ? -12.369 0.180 11.174 1.00 95.12 84 GLY A C 1
ATOM 630 O O . GLY A 1 84 ? -12.243 0.996 12.088 1.00 95.12 84 GLY A O 1
ATOM 631 N N . ARG A 1 85 ? -11.730 -0.988 11.182 1.00 97.25 85 ARG A N 1
ATOM 632 C CA . ARG A 1 85 ? -10.748 -1.367 12.197 1.00 97.25 85 ARG A CA 1
ATOM 633 C C . ARG A 1 85 ? -9.354 -1.318 11.597 1.00 97.25 85 ARG A C 1
ATOM 635 O O . ARG A 1 85 ? -9.010 -2.170 10.780 1.00 97.25 85 ARG A O 1
ATOM 642 N N . ASN A 1 86 ? -8.565 -0.356 12.054 1.00 97.31 86 ASN A N 1
ATOM 643 C CA . ASN A 1 86 ? -7.183 -0.182 11.630 1.00 97.31 86 ASN A CA 1
ATOM 644 C C . ASN A 1 86 ? -6.258 -1.153 12.367 1.00 97.31 86 ASN A C 1
ATOM 646 O O . ASN A 1 86 ? -6.409 -1.411 13.566 1.00 97.31 86 ASN A O 1
ATOM 650 N N . TYR A 1 87 ? -5.300 -1.687 11.623 1.00 97.81 87 TYR A N 1
ATOM 651 C CA . TYR A 1 87 ? -4.269 -2.590 12.096 1.00 97.81 87 TYR A CA 1
ATOM 652 C C . TYR A 1 87 ? -2.902 -2.088 11.655 1.00 97.81 87 TYR A C 1
ATOM 654 O O . TYR A 1 87 ? -2.763 -1.564 10.551 1.00 97.81 87 TYR A O 1
ATOM 662 N N . ILE A 1 88 ? -1.900 -2.330 12.492 1.00 97.81 88 ILE A N 1
ATOM 663 C CA . ILE A 1 88 ? -0.486 -2.203 12.151 1.00 97.81 88 ILE A CA 1
ATOM 664 C C . ILE A 1 88 ? 0.143 -3.597 12.170 1.00 97.81 88 ILE A C 1
ATOM 666 O O . ILE A 1 88 ? -0.148 -4.408 13.057 1.00 97.81 88 ILE A O 1
ATOM 670 N N . LEU A 1 89 ? 0.962 -3.911 11.169 1.00 97.81 89 LEU A N 1
ATOM 671 C CA . LEU A 1 89 ? 1.679 -5.181 11.109 1.00 97.81 89 LEU A CA 1
ATOM 672 C C . LEU A 1 89 ? 3.058 -5.045 10.452 1.00 97.81 89 LEU A C 1
ATOM 674 O O . LEU A 1 89 ? 3.207 -4.260 9.509 1.00 97.81 89 LEU A O 1
ATOM 678 N N . PRO A 1 90 ? 4.047 -5.848 10.887 1.00 98.00 90 PRO A N 1
ATOM 679 C CA . PRO A 1 90 ? 5.302 -5.993 10.169 1.00 98.00 90 PRO A CA 1
ATOM 680 C C . PRO A 1 90 ? 5.067 -6.683 8.825 1.00 98.00 90 PRO A C 1
ATOM 682 O O . PRO A 1 90 ? 4.358 -7.692 8.739 1.00 98.00 90 PRO A O 1
ATOM 685 N N . VAL A 1 91 ? 5.703 -6.171 7.780 1.00 97.94 91 VAL A N 1
ATOM 686 C CA . VAL A 1 91 ? 5.682 -6.748 6.437 1.00 97.94 91 VAL A CA 1
ATOM 687 C C . VAL A 1 91 ? 7.114 -6.828 5.939 1.00 97.94 91 VAL A C 1
ATOM 689 O O . VAL A 1 91 ? 7.803 -5.810 5.860 1.00 97.94 91 VAL A O 1
ATOM 692 N N . ALA A 1 92 ? 7.569 -8.040 5.626 1.00 96.75 92 ALA A N 1
ATOM 693 C CA . ALA A 1 92 ? 8.810 -8.221 4.889 1.00 96.75 92 ALA A CA 1
ATOM 694 C C . ALA A 1 92 ? 8.543 -7.900 3.415 1.00 96.75 92 ALA A C 1
ATOM 696 O O . ALA A 1 92 ? 7.562 -8.381 2.847 1.00 96.75 92 ALA A O 1
ATOM 697 N N . ILE A 1 93 ? 9.395 -7.067 2.831 1.00 95.00 93 ILE A N 1
ATOM 698 C CA . ILE A 1 93 ? 9.279 -6.573 1.463 1.00 95.00 93 ILE A CA 1
ATOM 699 C C . ILE A 1 93 ? 10.554 -6.985 0.744 1.00 95.00 93 ILE A C 1
ATOM 701 O O . ILE A 1 93 ? 11.645 -6.549 1.120 1.00 95.00 93 ILE A O 1
ATOM 705 N N . ASN A 1 94 ? 10.410 -7.839 -0.262 1.00 93.44 94 ASN A N 1
ATOM 706 C CA . ASN A 1 94 ? 11.510 -8.256 -1.117 1.00 93.44 94 ASN A CA 1
ATOM 707 C C . ASN A 1 94 ? 11.274 -7.693 -2.507 1.00 93.44 94 ASN A C 1
ATOM 709 O O . ASN A 1 94 ? 10.372 -8.135 -3.214 1.00 93.44 94 ASN A O 1
ATOM 713 N N . GLU A 1 95 ? 12.077 -6.711 -2.882 1.00 88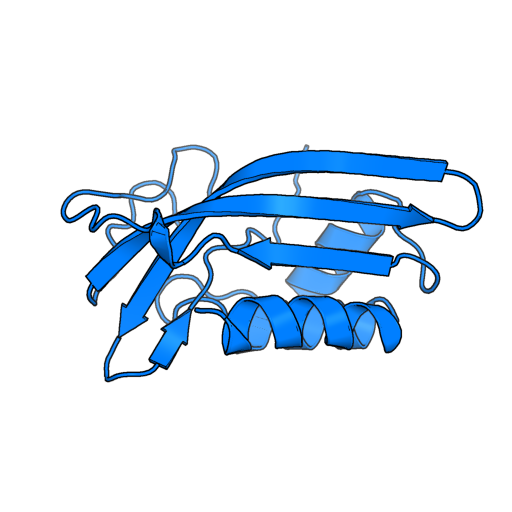.69 95 GLU A N 1
ATOM 714 C CA . GLU A 1 95 ? 12.014 -6.083 -4.193 1.00 88.69 95 GLU A CA 1
ATOM 715 C C . GLU A 1 95 ? 13.087 -6.692 -5.082 1.00 88.69 95 GLU A C 1
ATOM 717 O O . GLU A 1 95 ? 14.213 -6.957 -4.648 1.00 88.69 95 GLU A O 1
ATOM 722 N N . SER A 1 96 ? 12.746 -6.904 -6.342 1.00 81.62 96 SER A N 1
ATOM 723 C CA . SER A 1 96 ? 13.698 -7.292 -7.368 1.00 81.62 96 SER A CA 1
ATOM 724 C C . SER A 1 96 ? 13.408 -6.527 -8.647 1.00 81.62 96 SER A C 1
ATOM 726 O O . SER A 1 96 ? 12.293 -6.553 -9.167 1.00 81.62 96 SER A O 1
ATOM 728 N N . ASP A 1 97 ? 14.439 -5.863 -9.145 1.00 71.06 97 ASP A N 1
ATOM 729 C CA . ASP A 1 97 ? 14.539 -5.437 -10.535 1.00 71.06 97 ASP A CA 1
ATOM 730 C C . ASP A 1 97 ? 15.656 -6.266 -11.193 1.00 71.06 97 ASP A C 1
ATOM 732 O O . ASP A 1 97 ? 16.471 -6.886 -10.505 1.00 71.06 97 ASP A O 1
ATOM 736 N N . LEU A 1 98 ? 15.741 -6.276 -12.523 1.00 56.00 98 LEU A N 1
ATOM 737 C CA . LEU A 1 98 ? 16.726 -7.041 -13.302 1.00 56.00 98 LEU A CA 1
ATOM 738 C C . LEU A 1 98 ? 18.194 -6.761 -12.911 1.00 56.00 98 LEU A C 1
ATOM 740 O O . LEU A 1 98 ? 19.091 -7.478 -13.352 1.00 56.00 98 LEU A O 1
ATOM 744 N N . SER A 1 99 ? 18.448 -5.734 -12.093 1.00 56.66 99 SER A N 1
ATOM 745 C CA . SER A 1 99 ? 19.773 -5.289 -11.657 1.00 56.66 99 SER A CA 1
ATOM 746 C C . SER A 1 99 ? 20.035 -5.366 -10.145 1.00 56.66 99 SER A C 1
ATOM 748 O O . SER A 1 99 ? 21.193 -5.263 -9.735 1.00 56.66 99 SER A O 1
ATOM 750 N N . PHE A 1 100 ? 19.013 -5.556 -9.302 1.00 62.91 100 PHE A N 1
ATOM 751 C CA . PHE A 1 100 ? 19.159 -5.477 -7.845 1.00 62.91 100 PHE A CA 1
ATOM 752 C C . PHE A 1 100 ? 18.055 -6.243 -7.114 1.00 62.91 100 PHE A C 1
ATOM 754 O O . PHE A 1 100 ? 16.907 -6.260 -7.550 1.00 62.91 100 PHE A O 1
ATOM 761 N N . SER A 1 101 ? 18.405 -6.837 -5.972 1.00 73.50 101 SER A N 1
ATOM 762 C CA . SER A 1 101 ? 17.438 -7.354 -5.007 1.00 73.50 101 SER A CA 1
ATOM 763 C C . SER A 1 101 ? 17.626 -6.638 -3.675 1.00 73.50 101 SER A C 1
ATOM 765 O O . SER A 1 101 ? 18.737 -6.602 -3.142 1.00 73.50 101 SER A O 1
ATOM 767 N N . ASN A 1 102 ? 16.537 -6.077 -3.154 1.00 81.38 102 ASN A N 1
ATOM 768 C CA . ASN A 1 102 ? 16.475 -5.464 -1.836 1.00 81.38 102 ASN A CA 1
ATOM 769 C C . ASN A 1 102 ? 15.582 -6.290 -0.922 1.00 81.38 102 ASN A C 1
ATOM 771 O O . ASN A 1 102 ? 14.553 -6.800 -1.360 1.00 81.38 102 ASN A O 1
ATOM 775 N N . SER A 1 103 ? 15.921 -6.345 0.360 1.00 87.50 103 SER A N 1
ATOM 776 C CA . SER A 1 103 ? 15.030 -6.891 1.376 1.00 87.50 103 SER A CA 1
ATOM 777 C C . SER A 1 103 ? 14.970 -5.939 2.557 1.00 87.50 103 SER A C 1
ATOM 779 O O . SER A 1 103 ? 15.997 -5.539 3.106 1.00 87.50 103 SER A O 1
ATOM 781 N N . THR A 1 104 ? 13.756 -5.567 2.945 1.00 93.69 104 THR A N 1
ATOM 782 C CA . THR A 1 104 ? 13.501 -4.720 4.108 1.00 93.69 104 THR A CA 1
ATOM 783 C C . THR A 1 104 ? 12.290 -5.225 4.882 1.00 93.69 104 THR A C 1
ATOM 785 O O . THR A 1 104 ? 11.516 -6.056 4.410 1.00 93.69 104 THR A O 1
ATOM 788 N N . THR A 1 105 ? 12.121 -4.745 6.108 1.00 94.88 105 THR A N 1
ATOM 789 C CA . THR A 1 105 ? 10.894 -4.943 6.881 1.00 94.88 105 THR A CA 1
ATOM 790 C C . THR A 1 105 ? 10.339 -3.583 7.259 1.00 94.88 105 THR A C 1
ATOM 792 O O . THR A 1 105 ? 11.047 -2.761 7.839 1.00 94.88 105 THR A O 1
ATOM 795 N N . ALA A 1 106 ? 9.064 -3.361 6.956 1.00 94.69 106 ALA A N 1
ATOM 796 C CA . ALA A 1 106 ? 8.356 -2.134 7.283 1.00 94.69 106 ALA A CA 1
ATOM 797 C C . ALA A 1 106 ? 7.145 -2.427 8.172 1.00 94.69 106 ALA A C 1
ATOM 799 O O . ALA A 1 106 ? 6.530 -3.488 8.081 1.00 94.69 106 ALA A O 1
ATOM 800 N N . GLN A 1 107 ? 6.791 -1.468 9.025 1.00 96.44 107 GLN A N 1
ATOM 801 C CA . GLN A 1 107 ? 5.476 -1.454 9.660 1.00 96.44 107 GLN A CA 1
ATOM 802 C C . GLN A 1 107 ? 4.488 -0.840 8.677 1.00 96.44 107 GLN A C 1
ATOM 804 O O . GLN A 1 107 ? 4.713 0.268 8.193 1.00 96.44 107 GLN A O 1
ATOM 809 N N . M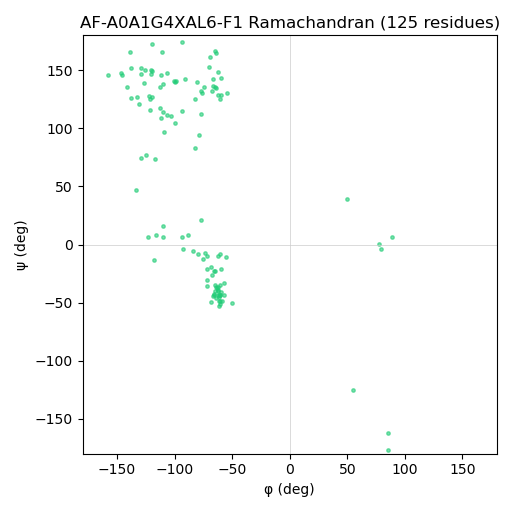ET A 1 108 ? 3.413 -1.559 8.375 1.00 96.44 108 MET A N 1
ATOM 810 C CA . MET A 1 108 ? 2.385 -1.097 7.450 1.00 96.44 108 MET A CA 1
ATOM 811 C C . MET A 1 108 ? 1.037 -1.029 8.147 1.00 96.44 108 MET A C 1
ATOM 813 O O . MET A 1 108 ? 0.730 -1.847 9.015 1.00 96.44 108 MET A O 1
ATOM 817 N N . HIS A 1 109 ? 0.221 -0.066 7.735 1.00 96.56 109 HIS A N 1
ATOM 818 C CA . HIS A 1 109 ? -1.152 0.068 8.195 1.00 96.56 109 HIS A CA 1
ATOM 819 C C . HIS A 1 109 ? -2.123 -0.490 7.159 1.00 96.56 109 HIS A C 1
ATOM 821 O O . HIS A 1 109 ? -1.951 -0.304 5.954 1.00 96.56 109 HIS A O 1
ATOM 827 N N . ALA A 1 110 ? -3.158 -1.173 7.637 1.00 97.00 110 ALA A N 1
ATOM 828 C CA . ALA A 1 110 ? -4.257 -1.666 6.820 1.00 97.00 110 ALA A CA 1
ATOM 829 C C . ALA A 1 110 ? -5.566 -1.614 7.614 1.00 97.00 110 ALA A C 1
ATOM 831 O O . ALA A 1 110 ? -5.573 -1.850 8.823 1.00 97.00 110 ALA A O 1
ATOM 832 N N . SER A 1 111 ? -6.683 -1.338 6.945 1.00 97.25 111 SER A N 1
ATOM 833 C CA . SER A 1 111 ? -8.005 -1.300 7.584 1.00 97.25 111 SER A CA 1
ATOM 834 C C . SER A 1 111 ? -8.834 -2.511 7.191 1.00 97.25 111 SER A C 1
ATOM 836 O O . SER A 1 111 ? -8.714 -3.023 6.079 1.00 97.25 111 SER A O 1
ATOM 838 N N . VAL A 1 112 ? -9.682 -2.977 8.104 1.00 97.31 112 VAL A N 1
ATOM 839 C CA . VAL A 1 112 ? -10.788 -3.881 7.791 1.00 97.31 112 VAL A CA 1
ATOM 840 C C . VAL A 1 112 ? -12.102 -3.123 7.944 1.00 97.31 112 VAL A C 1
ATOM 842 O O . VAL A 1 112 ? -12.491 -2.775 9.060 1.00 97.31 112 VAL A O 1
ATOM 845 N N . LEU A 1 113 ? -12.805 -2.930 6.831 1.00 97.25 113 LEU A N 1
ATOM 846 C CA . LEU A 1 113 ? -14.130 -2.316 6.756 1.00 97.25 113 LEU A CA 1
ATOM 847 C C . LEU A 1 113 ? -15.096 -3.325 6.122 1.00 97.25 113 LEU A C 1
ATOM 849 O O . LEU A 1 113 ? -14.813 -3.879 5.060 1.00 97.25 113 LEU A O 1
ATOM 853 N N . ASP A 1 114 ? -16.196 -3.623 6.818 1.00 96.25 114 ASP A N 1
ATOM 854 C CA . ASP A 1 114 ? -17.229 -4.585 6.397 1.00 96.25 114 ASP A CA 1
ATOM 855 C C . ASP A 1 114 ? -16.681 -5.957 5.959 1.00 96.25 114 ASP A C 1
ATOM 857 O O . ASP A 1 114 ? -17.131 -6.577 4.999 1.00 96.25 114 ASP A O 1
ATOM 861 N N . GLY A 1 115 ? -15.662 -6.443 6.675 1.00 95.75 115 GLY A N 1
ATOM 862 C CA . GLY A 1 115 ? -15.024 -7.737 6.410 1.00 95.75 115 GLY A CA 1
ATOM 863 C C . GLY A 1 115 ? -14.019 -7.737 5.253 1.00 95.75 115 GLY A C 1
ATOM 864 O O . GLY A 1 115 ? -13.343 -8.748 5.050 1.00 95.75 115 GLY A O 1
ATOM 865 N N . ARG A 1 116 ? -13.849 -6.618 4.537 1.00 97.31 116 ARG A N 1
ATOM 866 C CA . ARG A 1 116 ? -12.824 -6.447 3.501 1.00 97.31 116 ARG A CA 1
ATOM 867 C C . ARG A 1 116 ? -11.622 -5.673 4.036 1.00 97.31 116 ARG A C 1
ATOM 869 O O . ARG A 1 116 ? -11.765 -4.722 4.793 1.00 97.31 116 ARG A O 1
ATOM 876 N N . ALA A 1 117 ? -10.431 -6.116 3.642 1.00 97.50 117 ALA A N 1
ATOM 877 C CA . ALA A 1 117 ? -9.161 -5.490 3.982 1.00 97.50 117 ALA A CA 1
ATOM 878 C C . ALA A 1 117 ? -8.756 -4.453 2.920 1.00 97.50 117 ALA A C 1
ATOM 880 O O . ALA A 1 117 ? -8.935 -4.722 1.732 1.00 97.50 117 ALA A O 1
ATOM 881 N N . TYR A 1 118 ? -8.168 -3.336 3.348 1.00 98.12 118 TYR A N 1
ATOM 882 C CA . TYR A 1 118 ? -7.755 -2.230 2.487 1.00 98.12 118 TYR A CA 1
ATOM 883 C C . TYR A 1 118 ? -6.380 -1.679 2.861 1.00 98.12 118 TYR A C 1
ATOM 885 O O . TYR A 1 118 ? -5.978 -1.716 4.027 1.00 98.12 118 TYR A O 1
ATOM 893 N N . PHE A 1 119 ? -5.703 -1.133 1.860 1.00 97.31 119 PHE A N 1
ATOM 894 C CA . PHE A 1 119 ? -4.443 -0.413 1.975 1.00 97.31 119 PHE A CA 1
ATOM 895 C C . PHE A 1 119 ? -4.622 1.099 2.125 1.00 97.31 119 PHE A C 1
ATOM 897 O O . PHE A 1 119 ? -5.721 1.643 1.985 1.00 97.31 119 PHE A O 1
ATOM 904 N N . PHE A 1 120 ? -3.481 1.752 2.353 1.00 95.00 120 PHE A N 1
ATOM 905 C CA . PHE A 1 120 ? -3.294 3.198 2.337 1.00 95.00 120 PHE A CA 1
ATOM 906 C C . PHE A 1 120 ? -2.042 3.583 1.526 1.00 95.00 120 PHE A C 1
ATOM 908 O O . PHE A 1 120 ? -1.203 4.355 1.986 1.00 95.00 120 PHE A O 1
ATOM 915 N N . PHE A 1 121 ? -1.878 3.016 0.325 1.00 91.62 121 PHE A N 1
ATOM 916 C CA . PHE A 1 121 ? -0.758 3.357 -0.556 1.00 91.62 121 PHE A CA 1
ATOM 917 C C . PHE A 1 121 ? -0.970 4.699 -1.249 1.00 91.62 121 PHE A C 1
ATOM 919 O O . PHE A 1 121 ? -1.855 4.832 -2.098 1.00 91.62 121 PHE A O 1
ATOM 926 N N . GLY A 1 122 ? -0.150 5.688 -0.895 1.00 88.50 122 GLY A N 1
ATOM 927 C CA . GLY A 1 122 ? -0.117 6.962 -1.602 1.00 88.50 122 GLY A CA 1
ATOM 928 C C . GLY A 1 122 ? 0.311 6.759 -3.052 1.00 88.50 122 GLY A C 1
ATOM 929 O O . GLY A 1 122 ? 1.336 6.143 -3.316 1.00 88.50 122 GLY A O 1
ATOM 930 N N . CYS A 1 123 ? -0.480 7.293 -3.978 1.00 87.12 123 CYS A N 1
ATOM 931 C CA . CYS A 1 123 ? -0.192 7.270 -5.413 1.00 87.12 123 CYS A CA 1
ATOM 932 C C . CYS A 1 123 ? 0.162 8.667 -5.954 1.00 87.12 123 CYS A C 1
ATOM 934 O O . CYS A 1 123 ? 0.131 8.919 -7.152 1.00 87.12 123 CYS A O 1
ATOM 936 N N . ASN A 1 124 ? 0.475 9.610 -5.066 1.00 67.94 124 ASN A N 1
ATOM 937 C CA . ASN A 1 124 ? 0.875 10.973 -5.396 1.00 67.94 124 ASN A CA 1
ATOM 938 C C . ASN A 1 124 ? 2.304 11.244 -4.926 1.00 67.94 124 ASN A C 1
ATOM 940 O O . ASN A 1 124 ? 2.516 11.999 -3.982 1.00 67.94 124 ASN A O 1
ATOM 944 N N . GLU A 1 125 ? 3.303 10.687 -5.600 1.00 53.94 125 GLU A N 1
ATOM 945 C CA . GLU A 1 125 ? 4.656 11.204 -5.411 1.00 53.94 125 GLU A CA 1
ATOM 946 C C . GLU A 1 125 ? 4.814 12.496 -6.229 1.00 53.94 125 GLU A C 1
ATOM 948 O O . GLU A 1 125 ? 5.061 12.511 -7.441 1.00 53.94 125 GLU A O 1
ATOM 953 N N . THR A 1 126 ? 4.580 13.620 -5.553 1.00 39.66 126 THR A N 1
ATOM 954 C CA . THR A 1 126 ? 5.403 14.813 -5.747 1.00 39.66 126 THR A CA 1
ATOM 955 C C . THR A 1 126 ? 6.494 14.753 -4.692 1.00 39.66 126 THR A C 1
ATOM 957 O O . THR A 1 126 ? 6.182 14.803 -3.503 1.00 39.66 126 THR A O 1
ATOM 960 N N . THR A 1 127 ? 7.730 14.607 -5.167 1.00 37.28 127 THR A N 1
ATOM 961 C CA . THR A 1 127 ? 8.976 14.971 -4.473 1.00 37.28 127 THR A CA 1
ATOM 962 C C . THR A 1 127 ? 8.826 16.174 -3.553 1.00 37.28 127 THR A C 1
ATOM 964 O O . THR A 1 127 ? 8.174 17.148 -4.006 1.00 37.28 127 THR A O 1
#